Protein AF-D5PDY2-F1 (afdb_monomer_lite)

Radius of gyration: 14.24 Å; chains: 1; bounding box: 35×24×37 Å

Sequence (98 aa):
MSSQGAAGSPAWNAAQPKFVRDTKDWLTRAQPVLDSHPDAERFLRRSLQRFIDDQRNLVADLEAGPWQPYDQNLWDDTTGAGAGPQAICWDLGVKWQG

pLDDT: mean 87.07, std 12.08, range [36.06, 97.81]

Secondary structure (DSSP, 8-state):
--S--STTSHHHHHHHHHHHHHHHHHHHHHHHHHHT-TTS-HHHHHHHHHHHHHHHHHHHH--SSSPPHHHHHHHHHHHHHHHHHHHHHHHTT-----

Structure (mmCIF, N/CA/C/O backbone):
data_AF-D5PDY2-F1
#
_entry.id   AF-D5PDY2-F1
#
loop_
_atom_site.group_PDB
_atom_site.id
_atom_site.type_symbol
_atom_site.label_atom_id
_atom_site.label_alt_id
_atom_site.label_comp_id
_atom_site.label_asym_id
_atom_site.label_entity_id
_atom_site.label_seq_id
_atom_site.pdbx_PDB_ins_code
_atom_site.Cartn_x
_atom_site.Cartn_y
_atom_site.Cartn_z
_atom_site.occupancy
_atom_site.B_iso_or_equiv
_atom_site.auth_seq_id
_atom_site.auth_comp_id
_atom_site.auth_asym_id
_atom_site.auth_atom_id
_atom_site.pdbx_PDB_model_num
ATOM 1 N N . MET A 1 1 ? -7.473 -10.199 -8.828 1.00 36.06 1 MET A N 1
ATOM 2 C CA . MET A 1 1 ? -6.135 -10.246 -9.452 1.00 36.06 1 MET A CA 1
ATOM 3 C C . MET A 1 1 ? -6.243 -9.545 -10.793 1.00 36.06 1 MET A C 1
ATOM 5 O O . MET A 1 1 ? -6.957 -10.035 -11.660 1.00 36.06 1 MET A O 1
ATOM 9 N N . SER A 1 2 ? -5.699 -8.333 -10.903 1.00 40.78 2 SER A N 1
ATOM 10 C CA . SER A 1 2 ? -5.729 -7.552 -12.142 1.00 40.78 2 SER A CA 1
ATOM 11 C C . SER A 1 2 ? -4.883 -8.247 -13.213 1.00 40.78 2 SER A C 1
ATOM 13 O O . SER A 1 2 ? -3.921 -8.941 -12.905 1.00 40.78 2 SER A O 1
ATOM 15 N N . SER A 1 3 ? -5.269 -8.078 -14.476 1.00 43.44 3 SER A N 1
ATOM 16 C CA . SER A 1 3 ? -4.720 -8.726 -15.678 1.00 43.44 3 SER A CA 1
ATOM 17 C C . SER A 1 3 ? -3.294 -8.299 -16.058 1.00 43.44 3 SER A C 1
ATOM 19 O O . SER A 1 3 ? -2.918 -8.361 -17.227 1.00 43.44 3 SER A O 1
ATOM 21 N N . GLN A 1 4 ? -2.514 -7.803 -15.105 1.00 54.66 4 GLN A N 1
ATOM 22 C CA . GLN A 1 4 ? -1.104 -7.510 -15.312 1.00 54.66 4 GLN A CA 1
ATOM 23 C C . GLN A 1 4 ? -0.372 -8.842 -15.136 1.00 54.66 4 GLN A C 1
ATOM 25 O O . GLN A 1 4 ? -0.674 -9.580 -14.200 1.00 54.66 4 GLN A O 1
ATOM 30 N N . GLY A 1 5 ? 0.490 -9.213 -16.088 1.00 60.00 5 GLY A N 1
ATOM 31 C CA . GLY A 1 5 ? 1.233 -10.477 -16.031 1.00 60.00 5 GLY A CA 1
ATOM 32 C C . GLY A 1 5 ? 1.973 -10.647 -14.700 1.00 60.00 5 GLY A C 1
ATOM 33 O O . GLY A 1 5 ? 2.060 -9.703 -13.915 1.00 60.00 5 GLY A O 1
ATOM 34 N N . ALA A 1 6 ? 2.515 -11.843 -14.446 1.00 75.19 6 ALA A N 1
ATOM 35 C CA . ALA A 1 6 ? 3.270 -12.114 -13.221 1.00 75.19 6 ALA A CA 1
ATOM 36 C C . ALA A 1 6 ? 4.240 -10.961 -12.899 1.00 75.19 6 ALA A C 1
ATOM 38 O O . ALA A 1 6 ? 4.838 -10.385 -13.813 1.00 75.19 6 ALA A O 1
ATOM 39 N N . ALA A 1 7 ? 4.351 -10.612 -11.620 1.00 74.38 7 ALA A N 1
ATOM 40 C CA . ALA A 1 7 ? 5.322 -9.648 -11.113 1.00 74.38 7 ALA A CA 1
ATOM 41 C C . ALA A 1 7 ? 6.700 -9.828 -11.794 1.00 74.38 7 ALA A C 1
ATOM 43 O O . ALA A 1 7 ? 7.143 -10.955 -12.016 1.00 74.38 7 ALA A O 1
ATOM 44 N N . GLY A 1 8 ? 7.315 -8.727 -12.237 1.00 78.06 8 GLY A N 1
ATOM 45 C CA . GLY A 1 8 ? 8.588 -8.729 -12.976 1.00 78.06 8 GLY A CA 1
ATOM 46 C C . GLY A 1 8 ? 8.544 -9.222 -14.433 1.00 78.06 8 GLY A C 1
ATOM 47 O O . GLY A 1 8 ? 9.553 -9.150 -15.139 1.00 78.06 8 GLY A O 1
ATOM 48 N N . SER A 1 9 ? 7.397 -9.701 -14.931 1.00 84.56 9 SER A N 1
ATOM 49 C CA . SER A 1 9 ? 7.243 -10.091 -16.341 1.00 84.56 9 SER A CA 1
ATOM 50 C C . SER A 1 9 ? 7.322 -8.885 -17.290 1.00 84.56 9 SER A C 1
ATOM 52 O O . SER A 1 9 ? 7.014 -7.762 -16.889 1.00 84.56 9 SER A O 1
ATOM 54 N N . PRO A 1 10 ? 7.621 -9.084 -18.591 1.00 84.56 10 PRO A N 1
ATOM 55 C CA . PRO A 1 10 ? 7.607 -7.991 -19.568 1.00 84.56 10 PRO A CA 1
ATOM 56 C C . PRO A 1 10 ? 6.282 -7.213 -19.608 1.00 84.56 10 PRO A C 1
ATOM 58 O O . PRO A 1 10 ? 6.283 -5.992 -19.751 1.00 84.56 10 PRO A O 1
ATOM 61 N N . ALA A 1 11 ? 5.151 -7.908 -19.439 1.00 83.81 11 ALA A N 1
ATOM 62 C CA . ALA A 1 11 ? 3.834 -7.278 -19.375 1.00 83.81 11 ALA A CA 1
ATOM 63 C C . ALA A 1 11 ? 3.665 -6.415 -18.114 1.00 83.81 11 ALA A C 1
ATOM 65 O O . ALA A 1 11 ? 3.065 -5.343 -18.185 1.00 83.81 11 ALA A O 1
ATOM 66 N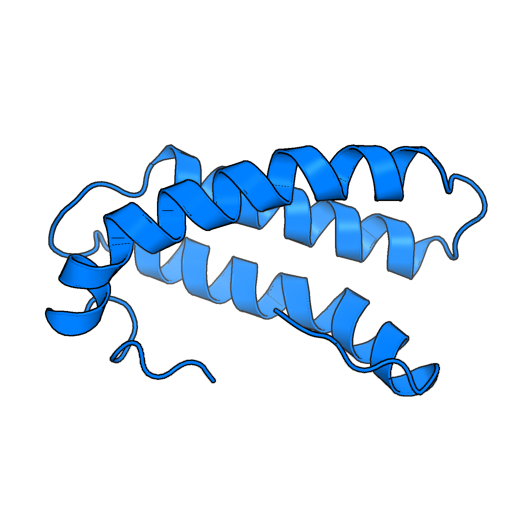 N . TRP A 1 12 ? 4.206 -6.860 -16.976 1.00 84.94 12 TRP A N 1
ATOM 67 C CA . TRP A 1 12 ? 4.213 -6.082 -15.740 1.00 84.94 12 TRP A CA 1
ATOM 68 C C . TRP A 1 12 ? 5.106 -4.844 -15.875 1.00 84.94 12 TRP A C 1
ATOM 70 O O . TRP A 1 12 ? 4.657 -3.737 -15.593 1.00 84.94 12 TRP A O 1
ATOM 80 N N . ASN A 1 13 ? 6.321 -4.997 -16.409 1.00 83.50 13 ASN A N 1
ATOM 81 C CA . ASN A 1 13 ? 7.267 -3.888 -16.590 1.00 83.50 13 ASN A CA 1
ATOM 82 C C . ASN A 1 13 ? 6.697 -2.811 -17.532 1.00 83.50 13 ASN A C 1
ATOM 84 O O . ASN A 1 13 ? 6.884 -1.618 -17.309 1.00 83.50 13 ASN A O 1
ATOM 88 N N . ALA A 1 14 ? 5.919 -3.205 -18.548 1.00 84.69 14 ALA A N 1
ATOM 89 C CA . ALA A 1 14 ? 5.194 -2.259 -19.400 1.00 84.69 14 ALA A CA 1
ATOM 90 C C . ALA A 1 14 ? 4.075 -1.500 -18.653 1.00 84.69 14 ALA A C 1
ATOM 92 O O . ALA A 1 14 ? 3.776 -0.351 -18.983 1.00 84.69 14 ALA A O 1
ATOM 93 N N . ALA A 1 15 ? 3.454 -2.120 -17.646 1.00 86.69 15 ALA A N 1
ATOM 94 C CA . ALA A 1 15 ? 2.404 -1.518 -16.821 1.00 86.69 15 ALA A CA 1
ATOM 95 C C . ALA A 1 15 ? 2.947 -0.725 -15.614 1.00 86.69 15 ALA A C 1
ATOM 97 O O . ALA A 1 15 ? 2.229 0.099 -15.041 1.00 86.69 15 ALA A O 1
ATOM 98 N N . GLN A 1 16 ? 4.217 -0.920 -15.260 1.00 87.69 16 GLN A N 1
ATOM 99 C CA . GLN A 1 16 ? 4.877 -0.341 -14.092 1.00 87.69 16 GLN A CA 1
ATOM 100 C C . GLN A 1 16 ? 4.750 1.187 -13.979 1.00 87.69 16 GLN A C 1
ATOM 102 O O . GLN A 1 16 ? 4.399 1.652 -12.894 1.00 87.69 16 GLN A O 1
ATOM 107 N N . PRO A 1 17 ? 4.927 2.007 -15.041 1.00 89.81 17 PRO A N 1
ATOM 108 C CA . PRO A 1 17 ? 4.761 3.457 -14.907 1.00 89.81 17 PRO A CA 1
ATOM 109 C C . PRO A 1 17 ? 3.338 3.857 -14.495 1.00 89.81 17 PRO A C 1
ATOM 111 O O . PRO A 1 17 ? 3.145 4.799 -13.723 1.00 89.81 17 PRO A O 1
ATOM 114 N N . LYS A 1 18 ? 2.326 3.127 -14.988 1.00 89.69 18 LYS A N 1
ATOM 115 C CA . LYS A 1 18 ? 0.931 3.313 -14.573 1.00 89.69 18 LYS A CA 1
ATOM 116 C C . LYS A 1 18 ? 0.744 2.887 -13.120 1.00 89.69 18 LYS A C 1
ATOM 118 O O . LYS A 1 18 ? 0.151 3.650 -12.367 1.00 89.69 18 LYS A O 1
ATOM 123 N N . PHE A 1 19 ? 1.270 1.726 -12.731 1.00 89.62 19 PHE A N 1
ATOM 124 C CA . PHE A 1 19 ? 1.219 1.246 -11.349 1.00 89.62 19 PHE A CA 1
ATOM 125 C C . PHE A 1 19 ? 1.825 2.263 -10.370 1.00 89.62 19 PHE A C 1
ATOM 127 O O . PHE A 1 19 ? 1.148 2.685 -9.441 1.00 89.62 19 PHE A O 1
ATOM 134 N N . VAL A 1 20 ? 3.047 2.746 -10.624 1.00 92.50 20 VAL A N 1
ATOM 135 C CA . VAL A 1 20 ? 3.725 3.737 -9.770 1.00 92.50 20 VAL A CA 1
ATOM 136 C C . VAL A 1 20 ? 2.899 5.015 -9.624 1.00 92.50 20 VAL A C 1
ATOM 138 O O . VAL A 1 20 ? 2.734 5.518 -8.513 1.00 92.50 20 VAL A O 1
ATOM 141 N N . ARG A 1 21 ? 2.366 5.550 -10.730 1.00 94.38 21 ARG A N 1
ATOM 142 C CA . ARG A 1 21 ? 1.539 6.763 -10.697 1.00 94.38 21 ARG A CA 1
ATOM 143 C C . ARG A 1 21 ? 0.259 6.550 -9.890 1.00 94.38 21 ARG A C 1
ATOM 145 O O . ARG A 1 21 ? -0.063 7.381 -9.047 1.00 94.38 21 ARG A O 1
ATOM 152 N N . ASP A 1 22 ? -0.461 5.467 -10.157 1.00 94.50 22 ASP A N 1
ATOM 153 C CA . ASP A 1 22 ? -1.755 5.207 -9.529 1.00 94.50 22 ASP A CA 1
ATOM 154 C C . ASP A 1 22 ? -1.594 4.896 -8.031 1.00 94.50 22 ASP A C 1
ATOM 156 O O . ASP A 1 22 ? -2.384 5.370 -7.217 1.00 94.50 22 ASP A O 1
ATOM 160 N N . THR A 1 23 ? -0.529 4.187 -7.642 1.00 94.50 23 THR A N 1
ATOM 161 C CA . THR A 1 23 ? -0.193 3.959 -6.230 1.00 94.50 23 THR A CA 1
ATOM 162 C C . THR A 1 23 ? 0.185 5.266 -5.534 1.00 94.50 23 THR A C 1
ATOM 164 O O . THR A 1 23 ? -0.284 5.516 -4.427 1.00 94.50 23 THR A O 1
ATOM 167 N N . LYS A 1 24 ? 0.966 6.148 -6.175 1.00 95.75 24 LYS A N 1
ATOM 168 C CA . LYS A 1 24 ? 1.275 7.479 -5.621 1.00 95.75 24 LYS A CA 1
ATOM 169 C C . LYS A 1 24 ? 0.012 8.321 -5.422 1.00 95.75 24 LYS A C 1
ATOM 171 O O . LYS A 1 24 ? -0.131 8.919 -4.361 1.00 95.75 24 LYS A O 1
ATOM 176 N N . ASP A 1 25 ? -0.916 8.324 -6.380 1.00 96.88 25 ASP A N 1
ATOM 177 C CA . ASP A 1 25 ? -2.229 8.968 -6.218 1.00 96.88 25 ASP A CA 1
ATOM 178 C C . ASP A 1 25 ? -3.010 8.376 -5.036 1.00 96.88 25 ASP A C 1
ATOM 180 O O . ASP A 1 25 ? -3.468 9.112 -4.161 1.00 96.88 25 ASP A O 1
ATOM 184 N N . TRP A 1 26 ? -3.108 7.048 -4.958 1.00 95.62 26 TRP A N 1
ATOM 185 C CA . TRP A 1 26 ? -3.783 6.374 -3.854 1.00 95.62 26 TRP A CA 1
ATOM 186 C C . TRP A 1 26 ? -3.173 6.737 -2.494 1.00 95.62 26 TRP A C 1
ATOM 188 O O . TRP A 1 26 ? -3.922 7.066 -1.576 1.00 95.62 26 TRP A O 1
ATOM 198 N N . LEU A 1 27 ? -1.841 6.782 -2.374 1.00 96.94 27 LEU A N 1
ATOM 199 C CA . LEU A 1 27 ? -1.145 7.178 -1.143 1.00 96.94 27 LEU A CA 1
ATOM 200 C C . LEU A 1 27 ? -1.561 8.581 -0.672 1.00 96.94 27 LEU A C 1
ATOM 202 O O . LEU A 1 27 ? -1.786 8.780 0.523 1.00 96.94 27 LEU A O 1
ATOM 206 N N . THR A 1 28 ? -1.737 9.538 -1.595 1.00 97.00 28 THR A N 1
ATOM 207 C CA . THR A 1 28 ? -2.210 10.894 -1.242 1.00 97.00 28 THR A CA 1
ATOM 208 C C . THR A 1 28 ? -3.635 10.924 -0.695 1.00 97.00 28 THR A C 1
ATOM 210 O O . THR A 1 28 ? -3.975 11.825 0.070 1.00 97.00 28 THR A O 1
ATOM 213 N N . ARG A 1 29 ? -4.466 9.939 -1.056 1.00 96.88 29 ARG A N 1
ATOM 214 C CA . ARG A 1 29 ? -5.862 9.828 -0.610 1.00 96.88 29 ARG A CA 1
ATOM 215 C C . ARG A 1 29 ? -6.010 8.956 0.635 1.00 96.88 29 ARG A C 1
ATOM 217 O O . ARG A 1 29 ? -6.863 9.240 1.469 1.00 96.88 29 ARG A O 1
ATOM 224 N N . ALA A 1 30 ? -5.193 7.915 0.775 1.00 95.12 30 ALA A N 1
ATOM 225 C CA . ALA A 1 30 ? -5.317 6.913 1.829 1.00 95.12 30 ALA A CA 1
ATOM 226 C C . ALA A 1 30 ? -4.827 7.413 3.196 1.00 95.12 30 ALA A C 1
ATOM 228 O O . ALA A 1 30 ? -5.535 7.241 4.189 1.00 95.12 30 ALA A O 1
ATOM 229 N N . GLN A 1 31 ? -3.659 8.065 3.254 1.00 97.25 31 GLN A N 1
ATOM 230 C CA . GLN A 1 31 ? -3.089 8.522 4.529 1.00 97.25 31 GLN A CA 1
ATOM 231 C C . GLN A 1 31 ? -4.021 9.498 5.276 1.00 97.25 31 GLN A C 1
ATOM 233 O O . GLN A 1 31 ? -4.299 9.247 6.449 1.00 97.25 31 GLN A O 1
ATOM 238 N N . PRO A 1 32 ? -4.612 10.532 4.636 1.00 97.81 32 PRO A N 1
ATOM 239 C CA . PRO A 1 3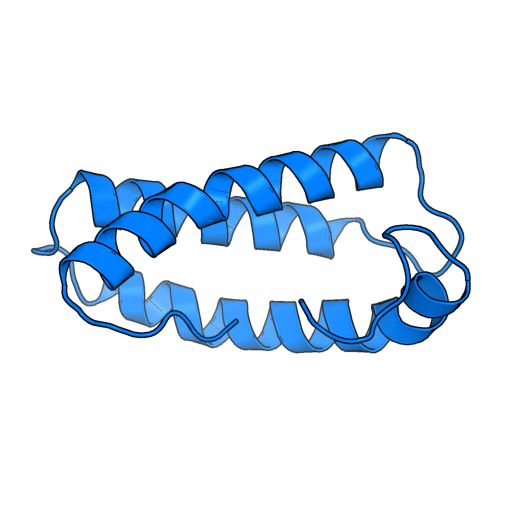2 ? -5.537 11.428 5.334 1.00 97.81 32 PRO A CA 1
ATOM 240 C C . PRO A 1 32 ? -6.796 10.723 5.865 1.00 97.81 32 PRO A C 1
ATOM 242 O O . PRO A 1 32 ? -7.324 11.083 6.920 1.00 97.81 32 PRO A O 1
ATOM 245 N N . VAL A 1 33 ? -7.288 9.700 5.155 1.00 95.62 33 VAL A N 1
ATOM 246 C CA . VAL A 1 33 ? -8.430 8.896 5.618 1.00 95.62 33 VAL A CA 1
ATOM 247 C C . VAL A 1 33 ? -8.057 8.125 6.881 1.00 95.62 33 VAL A C 1
ATOM 249 O O . VAL A 1 33 ? -8.810 8.161 7.848 1.00 95.62 33 VAL A O 1
ATOM 252 N N . LEU A 1 34 ? -6.888 7.487 6.929 1.00 95.69 34 LEU A N 1
ATOM 253 C CA . LEU A 1 34 ? -6.428 6.810 8.141 1.00 95.69 34 LEU A CA 1
ATOM 254 C C . LEU A 1 34 ? -6.206 7.789 9.308 1.00 95.69 34 LEU A C 1
ATOM 256 O O . LEU A 1 34 ? -6.607 7.521 10.445 1.00 95.69 34 LEU A O 1
ATOM 260 N N . ASP A 1 35 ? -5.610 8.947 9.027 1.00 97.62 35 ASP A N 1
ATOM 261 C CA . ASP A 1 35 ? -5.305 9.965 10.035 1.00 97.62 35 ASP A CA 1
ATOM 262 C C . ASP A 1 35 ? -6.571 10.549 10.674 1.00 97.62 35 ASP A C 1
ATOM 264 O O . ASP A 1 35 ? -6.588 10.793 11.882 1.00 97.62 35 ASP A O 1
ATOM 268 N N . SER A 1 36 ? -7.649 10.701 9.896 1.00 97.62 36 SER A N 1
ATOM 269 C CA . SER A 1 36 ? -8.943 11.224 10.365 1.00 97.62 36 SER A CA 1
ATOM 270 C C . SER A 1 36 ? -9.752 10.272 11.256 1.00 97.62 36 SER A C 1
ATOM 272 O O . SER A 1 36 ? -10.726 10.718 11.857 1.00 97.62 36 SER A O 1
ATOM 274 N N . HIS A 1 37 ? -9.337 9.006 11.403 1.00 95.12 37 HIS A N 1
ATOM 275 C CA . HIS A 1 37 ? -10.021 8.004 12.235 1.00 95.12 37 HIS A CA 1
ATOM 276 C C . HIS A 1 37 ? -9.103 7.494 13.369 1.00 95.12 37 HIS A C 1
ATOM 278 O O . HIS A 1 37 ? -8.620 6.353 13.340 1.00 95.12 37 HIS A O 1
ATOM 284 N N . PRO A 1 38 ? -8.783 8.334 14.374 1.00 95.44 38 PRO A N 1
ATOM 285 C CA . PRO A 1 38 ? -7.967 7.941 15.530 1.00 95.44 38 PRO A CA 1
ATOM 286 C C . PRO A 1 38 ? -8.649 6.929 16.457 1.00 95.44 38 PRO A C 1
ATOM 288 O O . PRO A 1 38 ? -7.969 6.254 17.227 1.00 95.44 38 PRO A O 1
ATOM 291 N N . ASP A 1 39 ? -9.969 6.826 16.376 1.00 95.44 39 ASP A N 1
ATOM 292 C CA . ASP A 1 39 ? -10.841 5.954 17.160 1.00 95.44 39 ASP A CA 1
ATOM 293 C C . ASP A 1 39 ? -11.081 4.579 16.517 1.00 95.44 39 ASP A C 1
ATOM 295 O O . ASP A 1 39 ? -11.658 3.698 17.157 1.00 95.44 39 ASP A O 1
ATOM 299 N N . ALA A 1 40 ? -10.607 4.369 15.284 1.00 91.19 40 ALA A N 1
ATOM 300 C CA . ALA A 1 40 ? -10.651 3.068 14.632 1.00 91.19 40 ALA A CA 1
ATOM 301 C C . ALA A 1 40 ? -9.950 1.986 15.474 1.00 91.19 40 ALA A C 1
ATOM 303 O O . ALA A 1 40 ? -9.021 2.252 16.244 1.00 91.19 40 ALA A O 1
ATOM 304 N N . GLU A 1 41 ? -10.382 0.737 15.288 1.00 92.44 41 GLU A N 1
ATOM 305 C CA . GLU A 1 41 ? -9.782 -0.422 15.949 1.00 92.44 41 GLU A CA 1
ATOM 306 C C . GLU A 1 41 ? -8.251 -0.424 15.738 1.00 92.44 41 GLU A C 1
ATOM 308 O O . GLU A 1 41 ? -7.745 -0.165 14.642 1.00 92.44 41 GLU A O 1
ATOM 313 N N . ARG A 1 42 ? -7.488 -0.643 16.820 1.00 93.12 42 ARG A N 1
ATOM 314 C CA . ARG A 1 42 ? -6.035 -0.401 16.828 1.00 93.12 42 ARG A CA 1
ATOM 315 C C . ARG A 1 42 ? -5.293 -1.299 15.848 1.00 93.12 42 ARG A C 1
ATOM 317 O O . ARG A 1 42 ? -4.321 -0.849 15.240 1.00 93.12 42 ARG A O 1
ATOM 324 N N . PHE A 1 43 ? -5.683 -2.564 15.739 1.00 91.19 43 PHE A N 1
ATOM 325 C CA . PHE A 1 43 ? -5.050 -3.506 14.831 1.00 91.19 43 PHE A CA 1
ATOM 326 C C . PHE A 1 43 ? -5.336 -3.148 13.366 1.00 91.19 43 PHE A C 1
ATOM 328 O O . PHE A 1 43 ? -4.390 -3.112 12.576 1.00 91.19 43 PHE A O 1
ATOM 335 N N . LEU A 1 44 ? -6.565 -2.761 13.016 1.00 91.44 44 LEU A N 1
ATOM 336 C CA . LEU A 1 44 ? -6.927 -2.214 11.707 1.00 91.44 44 LEU A CA 1
ATOM 337 C C . LEU A 1 44 ? -6.094 -0.974 11.383 1.00 91.44 44 LEU A C 1
ATOM 339 O O . LEU A 1 44 ? -5.454 -0.921 10.337 1.00 91.44 44 LEU A O 1
ATOM 343 N N . ARG A 1 45 ? -6.031 -0.006 12.303 1.00 94.88 45 ARG A N 1
ATOM 344 C CA . ARG A 1 45 ? -5.268 1.231 12.096 1.00 94.88 45 ARG A CA 1
ATOM 345 C C . ARG A 1 45 ? -3.787 0.946 11.835 1.00 94.88 4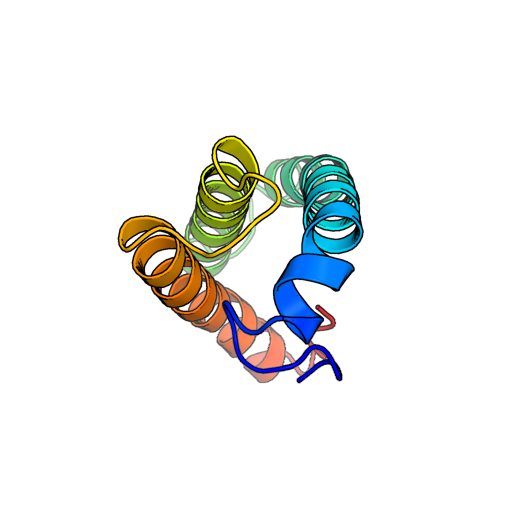5 ARG A C 1
ATOM 347 O O . ARG A 1 45 ? -3.210 1.475 10.891 1.00 94.88 45 ARG A O 1
ATOM 354 N N . ARG A 1 46 ? -3.164 0.086 12.648 1.00 95.31 46 ARG A N 1
ATOM 355 C CA . ARG A 1 46 ? -1.744 -0.280 12.496 1.00 95.31 46 ARG A CA 1
ATOM 356 C C . ARG A 1 46 ? -1.467 -1.077 11.224 1.00 95.31 46 ARG A C 1
ATOM 358 O O . ARG A 1 46 ? -0.453 -0.840 10.578 1.00 95.31 46 ARG A O 1
ATOM 365 N N . SER A 1 47 ? -2.321 -2.043 10.896 1.00 94.44 47 SER A N 1
ATOM 366 C CA . SER A 1 47 ? -2.132 -2.888 9.713 1.00 94.44 47 SER A CA 1
ATOM 367 C C . SER A 1 47 ? -2.347 -2.098 8.421 1.00 94.44 47 SER A C 1
ATOM 369 O O . SER A 1 47 ? -1.573 -2.262 7.481 1.00 94.44 47 SER A O 1
ATOM 371 N N . LEU A 1 48 ? -3.302 -1.163 8.405 1.00 95.00 48 LEU A N 1
ATOM 372 C CA . LEU A 1 48 ? -3.485 -0.241 7.288 1.00 95.00 48 LEU A CA 1
ATOM 373 C C . LEU A 1 48 ? -2.327 0.759 7.163 1.00 95.00 48 LEU A C 1
ATOM 375 O O . LEU A 1 48 ? -1.876 0.995 6.046 1.00 95.00 48 LEU A O 1
ATOM 379 N N . GLN A 1 49 ? -1.799 1.289 8.276 1.00 97.19 49 GLN A N 1
ATOM 380 C CA . GLN A 1 49 ? -0.600 2.139 8.233 1.00 97.19 49 GLN A CA 1
ATOM 381 C C . GLN A 1 49 ? 0.586 1.387 7.626 1.00 97.19 49 GLN A C 1
ATOM 383 O O . GLN A 1 49 ? 1.221 1.902 6.713 1.00 97.19 49 GLN A O 1
ATOM 388 N N . ARG A 1 50 ? 0.842 0.148 8.073 1.00 96.31 50 ARG A N 1
ATOM 389 C CA . ARG A 1 50 ? 1.908 -0.686 7.502 1.00 96.31 50 ARG A CA 1
ATOM 390 C C . ARG A 1 50 ? 1.728 -0.869 5.995 1.00 96.31 50 ARG A C 1
ATOM 392 O O . ARG A 1 50 ? 2.674 -0.671 5.251 1.00 96.31 50 ARG A O 1
ATOM 399 N N . PHE A 1 51 ? 0.519 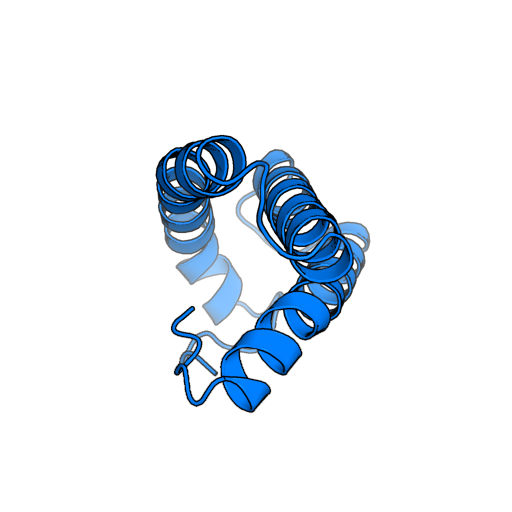-1.201 5.538 1.00 95.62 51 PHE A N 1
ATOM 400 C CA . PHE A 1 51 ? 0.258 -1.362 4.106 1.00 95.62 51 PHE A CA 1
ATOM 401 C C . PHE A 1 51 ? 0.512 -0.070 3.308 1.00 95.62 51 PHE A C 1
ATOM 403 O O . PHE A 1 51 ? 1.065 -0.125 2.212 1.00 95.62 51 PHE A O 1
ATOM 410 N N . ILE A 1 52 ? 0.145 1.096 3.853 1.00 96.56 52 ILE A N 1
ATOM 411 C CA . ILE A 1 52 ? 0.441 2.403 3.243 1.00 96.56 52 ILE A CA 1
ATOM 412 C C . ILE A 1 52 ? 1.957 2.640 3.158 1.00 96.56 52 ILE A C 1
ATOM 414 O O . ILE A 1 52 ? 2.452 3.057 2.109 1.00 96.56 52 ILE A O 1
ATOM 418 N N . ASP A 1 53 ? 2.692 2.358 4.232 1.00 96.44 53 ASP A N 1
ATOM 419 C CA . ASP A 1 53 ? 4.144 2.544 4.284 1.00 96.44 53 ASP A CA 1
ATOM 420 C C . ASP A 1 53 ? 4.870 1.595 3.314 1.00 96.44 53 ASP A C 1
ATOM 422 O O . ASP A 1 53 ? 5.761 2.028 2.581 1.00 96.44 53 ASP A O 1
ATOM 426 N N . ASP A 1 54 ? 4.440 0.335 3.222 1.00 95.25 54 ASP A N 1
ATOM 427 C CA . ASP A 1 54 ? 5.025 -0.659 2.316 1.00 95.25 54 ASP A CA 1
ATOM 428 C C . ASP A 1 54 ? 4.756 -0.300 0.845 1.00 95.25 54 ASP A C 1
ATOM 430 O O . ASP A 1 54 ? 5.674 -0.317 0.025 1.00 95.25 54 ASP A O 1
ATOM 434 N N . GLN A 1 55 ? 3.546 0.171 0.517 1.00 94.94 55 GLN A N 1
ATOM 435 C CA . GLN A 1 55 ? 3.237 0.712 -0.813 1.00 94.94 55 GLN A CA 1
ATOM 436 C C . GLN A 1 55 ? 4.121 1.914 -1.162 1.00 94.94 55 GLN A C 1
ATOM 438 O O . GLN A 1 55 ? 4.559 2.049 -2.307 1.00 94.94 55 GLN A O 1
ATOM 443 N N . ARG A 1 56 ? 4.398 2.791 -0.187 1.00 95.69 56 ARG A N 1
ATOM 444 C CA . ARG A 1 56 ? 5.294 3.940 -0.364 1.00 95.69 56 ARG A CA 1
ATOM 445 C C . ARG A 1 56 ? 6.728 3.499 -0.636 1.00 95.69 56 ARG A C 1
ATOM 447 O O . ARG A 1 56 ? 7.343 4.062 -1.539 1.00 95.69 56 ARG A O 1
ATOM 454 N N . ASN A 1 57 ? 7.225 2.513 0.108 1.00 93.69 57 ASN A N 1
ATOM 455 C CA . ASN A 1 57 ? 8.560 1.944 -0.077 1.00 93.69 57 ASN A CA 1
ATOM 456 C C . ASN A 1 57 ? 8.685 1.260 -1.441 1.00 93.69 57 ASN A C 1
ATOM 458 O O . ASN A 1 57 ? 9.635 1.530 -2.170 1.00 93.69 57 ASN A O 1
ATOM 462 N N . LEU A 1 58 ? 7.690 0.453 -1.825 1.00 91.81 58 LEU A N 1
ATOM 463 C CA . LEU A 1 58 ? 7.658 -0.221 -3.118 1.00 91.81 58 LEU A CA 1
ATOM 464 C C . LEU A 1 58 ? 7.792 0.784 -4.267 1.00 91.81 58 LEU A C 1
ATOM 466 O O . LEU A 1 58 ? 8.640 0.612 -5.127 1.00 91.81 58 LEU A O 1
ATOM 470 N N . VAL A 1 59 ? 7.003 1.862 -4.291 1.00 93.38 59 VAL A N 1
ATOM 471 C CA . VAL A 1 59 ? 7.014 2.811 -5.425 1.00 93.38 59 VAL A CA 1
ATOM 472 C C . VAL A 1 59 ? 8.049 3.936 -5.319 1.00 93.38 59 VAL A C 1
ATOM 474 O O . VAL A 1 59 ? 8.054 4.837 -6.171 1.00 93.38 59 VAL A O 1
ATOM 477 N N . ALA A 1 60 ? 8.886 3.923 -4.279 1.00 91.56 60 ALA A N 1
ATOM 478 C CA . ALA A 1 60 ? 10.003 4.851 -4.132 1.00 91.56 60 ALA A CA 1
ATOM 479 C C . ALA A 1 60 ? 11.154 4.488 -5.081 1.00 91.56 60 ALA A C 1
ATOM 481 O O . ALA A 1 60 ? 11.600 5.361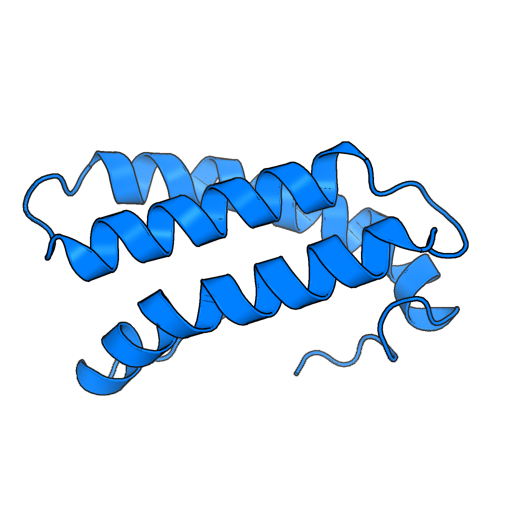 -5.823 1.00 91.56 60 ALA A O 1
ATOM 482 N N . ASP A 1 61 ? 11.532 3.206 -5.116 1.00 82.25 61 ASP A N 1
ATOM 483 C CA . ASP A 1 61 ? 12.730 2.710 -5.819 1.00 82.25 61 ASP A CA 1
ATOM 484 C C . ASP A 1 61 ? 12.414 1.850 -7.055 1.00 82.25 61 ASP A C 1
ATOM 486 O O . ASP A 1 61 ? 13.307 1.330 -7.720 1.00 82.25 61 ASP A O 1
ATOM 490 N N . LEU A 1 62 ? 11.134 1.699 -7.385 1.00 86.94 62 LEU A N 1
ATOM 491 C CA . LEU A 1 62 ? 10.684 0.869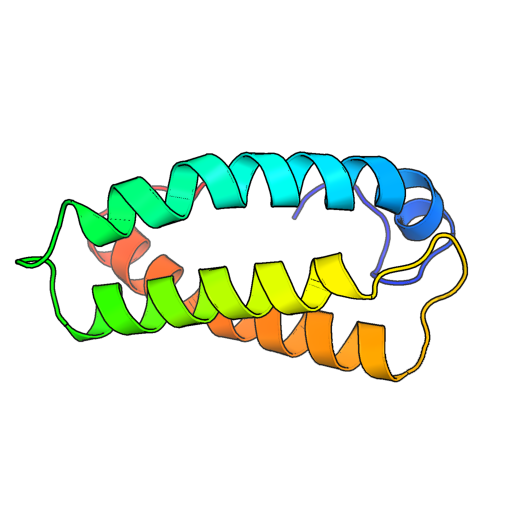 -8.493 1.00 86.94 62 LEU A CA 1
ATOM 492 C C . LEU A 1 62 ? 10.928 1.562 -9.850 1.00 86.94 62 LEU A C 1
ATOM 494 O O . LEU A 1 62 ? 10.126 2.383 -10.306 1.00 86.94 62 LEU A O 1
ATOM 498 N N . GLU A 1 63 ? 12.029 1.198 -10.511 1.00 80.62 63 GLU A N 1
ATOM 499 C CA . GLU A 1 63 ? 12.503 1.770 -11.782 1.00 80.62 63 GLU A CA 1
ATOM 500 C C . GLU A 1 63 ? 12.044 0.997 -13.023 1.00 80.62 63 GLU A C 1
ATOM 502 O O . GLU A 1 63 ? 11.984 -0.231 -13.021 1.00 80.62 63 GLU A O 1
ATOM 507 N N . ALA A 1 64 ? 11.770 1.705 -14.124 1.00 75.69 64 ALA A N 1
ATOM 508 C CA . ALA A 1 64 ? 11.345 1.081 -15.376 1.00 75.69 64 ALA A CA 1
ATOM 509 C C . ALA A 1 64 ? 12.380 0.064 -15.892 1.00 75.69 64 ALA A C 1
ATOM 511 O O . ALA A 1 64 ? 13.500 0.435 -16.239 1.00 75.69 64 ALA A O 1
ATOM 512 N N . GLY A 1 65 ? 11.981 -1.202 -16.019 1.00 76.06 65 GLY A N 1
ATOM 513 C CA . GLY A 1 65 ? 12.866 -2.262 -16.499 1.00 76.06 65 GLY A CA 1
ATOM 514 C C . GLY A 1 65 ? 12.630 -3.594 -15.790 1.00 76.06 65 GLY A C 1
ATOM 515 O O . GLY A 1 65 ? 11.603 -3.770 -15.137 1.00 76.06 65 GLY A O 1
ATOM 516 N N . PRO A 1 66 ? 13.541 -4.568 -15.957 1.00 81.38 66 PRO A N 1
ATOM 517 C CA . PRO A 1 66 ? 13.506 -5.812 -15.200 1.00 81.38 66 PRO A CA 1
ATOM 518 C C . PRO A 1 66 ? 13.630 -5.549 -13.700 1.00 81.38 66 PRO A C 1
ATOM 520 O O . PRO A 1 66 ? 14.438 -4.720 -13.283 1.00 81.38 66 PRO A O 1
ATOM 523 N N . TRP A 1 67 ? 12.881 -6.311 -12.909 1.00 85.38 67 TRP A N 1
ATOM 524 C CA . TRP A 1 67 ? 12.974 -6.260 -11.455 1.00 85.38 67 TRP A CA 1
ATOM 525 C C . TRP A 1 67 ? 14.372 -6.605 -10.969 1.00 85.38 67 TRP A C 1
ATOM 527 O O . TRP A 1 67 ? 14.991 -7.576 -11.415 1.00 85.38 67 TRP A O 1
ATOM 537 N N . GLN A 1 68 ? 14.825 -5.834 -9.995 1.00 86.06 68 GLN A N 1
ATOM 538 C CA . GLN A 1 68 ? 15.920 -6.214 -9.132 1.00 86.06 68 GLN A CA 1
ATOM 539 C C . GLN A 1 68 ? 15.432 -7.239 -8.098 1.00 86.06 68 GLN A C 1
ATOM 541 O O . GLN A 1 68 ? 14.243 -7.292 -7.775 1.00 86.06 68 GLN A O 1
ATOM 546 N N . PRO A 1 69 ? 16.332 -8.047 -7.508 1.00 85.31 69 PRO A N 1
ATOM 547 C CA . PRO A 1 69 ? 15.943 -9.025 -6.492 1.00 85.31 69 PRO A CA 1
ATOM 548 C C . PRO A 1 69 ? 15.180 -8.427 -5.299 1.00 85.31 69 PRO A C 1
ATOM 550 O O . PRO A 1 69 ? 14.347 -9.104 -4.702 1.00 85.31 69 PRO A O 1
ATOM 553 N N . TYR A 1 70 ? 15.445 -7.165 -4.947 1.00 86.12 70 TYR A N 1
ATOM 554 C CA . TYR A 1 70 ? 14.751 -6.497 -3.847 1.00 86.12 70 TYR A CA 1
ATOM 555 C C . TYR A 1 70 ? 13.321 -6.059 -4.205 1.00 86.12 70 TYR A C 1
ATOM 557 O O . TYR A 1 70 ? 12.491 -6.004 -3.301 1.00 86.12 70 TYR A O 1
ATOM 565 N N . ASP A 1 71 ? 12.999 -5.824 -5.484 1.00 88.00 71 ASP A N 1
ATOM 566 C CA . ASP A 1 71 ? 11.643 -5.448 -5.916 1.00 88.00 71 ASP A CA 1
ATOM 567 C C . ASP A 1 71 ? 10.647 -6.573 -5.624 1.00 88.00 71 ASP A C 1
ATOM 569 O O . ASP A 1 71 ? 9.541 -6.325 -5.147 1.00 88.00 71 ASP A O 1
ATOM 573 N N . GLN A 1 72 ? 11.075 -7.825 -5.829 1.00 87.81 72 GLN A N 1
ATOM 574 C CA . GLN A 1 72 ? 10.266 -8.998 -5.504 1.00 87.81 72 GLN A CA 1
ATOM 575 C C . GLN A 1 72 ? 9.977 -9.094 -4.008 1.00 87.81 72 GLN A C 1
ATOM 577 O O . GLN A 1 72 ? 8.835 -9.313 -3.615 1.00 87.81 72 GLN A O 1
ATOM 582 N N . ASN A 1 73 ? 10.989 -8.867 -3.172 1.00 90.31 73 ASN A N 1
ATOM 583 C CA . ASN A 1 73 ? 10.817 -8.905 -1.723 1.00 90.31 73 ASN A CA 1
ATOM 584 C C . ASN A 1 73 ? 9.866 -7.801 -1.240 1.00 90.31 73 ASN A C 1
ATOM 586 O O . ASN A 1 73 ? 8.995 -8.067 -0.415 1.00 90.31 73 ASN A O 1
ATOM 590 N N . LEU A 1 74 ? 10.005 -6.579 -1.770 1.00 90.62 74 LEU A N 1
ATOM 591 C CA . LEU A 1 74 ? 9.106 -5.467 -1.449 1.00 90.62 74 LEU A CA 1
ATOM 592 C C . LEU A 1 74 ? 7.676 -5.753 -1.913 1.00 90.62 74 LEU A C 1
ATOM 594 O O . LEU A 1 74 ? 6.728 -5.487 -1.176 1.00 90.62 74 LEU A O 1
ATOM 598 N N . TRP A 1 75 ? 7.507 -6.323 -3.106 1.00 89.56 75 TRP A N 1
ATOM 599 C CA . TRP A 1 75 ? 6.200 -6.708 -3.628 1.00 89.56 75 TRP A CA 1
ATOM 600 C C . TRP A 1 75 ? 5.510 -7.761 -2.756 1.00 89.56 75 TRP A C 1
ATOM 602 O O . TRP A 1 75 ? 4.332 -7.610 -2.413 1.00 89.56 75 TRP A O 1
ATOM 612 N N . ASP A 1 76 ? 6.232 -8.819 -2.389 1.00 90.25 76 ASP A N 1
ATOM 613 C CA . ASP A 1 76 ? 5.687 -9.910 -1.585 1.00 90.25 76 ASP A CA 1
ATOM 614 C C . ASP A 1 76 ? 5.344 -9.439 -0.166 1.00 90.25 76 ASP A C 1
ATOM 616 O O . ASP A 1 76 ? 4.257 -9.753 0.328 1.00 90.25 76 ASP A O 1
ATOM 620 N N . ASP A 1 77 ? 6.202 -8.623 0.461 1.00 90.75 77 ASP A N 1
ATOM 621 C CA . ASP A 1 77 ? 5.917 -8.062 1.789 1.00 90.75 77 ASP A CA 1
ATOM 622 C C . ASP A 1 77 ? 4.725 -7.096 1.749 1.00 90.75 77 ASP A C 1
ATOM 624 O O . ASP A 1 77 ? 3.815 -7.217 2.569 1.00 90.75 77 ASP A O 1
ATOM 628 N N . THR A 1 78 ? 4.640 -6.229 0.732 1.00 90.31 78 THR A N 1
ATOM 629 C CA . THR A 1 78 ? 3.496 -5.317 0.539 1.00 90.31 78 THR A CA 1
ATOM 630 C C . THR A 1 78 ? 2.187 -6.086 0.338 1.00 90.31 78 THR A C 1
ATOM 632 O O . THR A 1 78 ? 1.149 -5.741 0.912 1.00 90.31 78 THR A O 1
ATOM 635 N N . THR A 1 79 ? 2.225 -7.165 -0.452 1.00 87.38 79 THR A N 1
ATOM 636 C CA . THR A 1 79 ? 1.073 -8.053 -0.668 1.00 87.38 79 THR A CA 1
ATOM 637 C C . THR A 1 79 ? 0.646 -8.717 0.643 1.00 87.38 79 THR A C 1
ATOM 639 O O . THR A 1 79 ? -0.546 -8.769 0.953 1.00 87.38 79 THR A O 1
ATOM 642 N N . GLY A 1 80 ? 1.610 -9.182 1.444 1.00 88.69 80 GLY A N 1
ATOM 643 C CA . GLY A 1 80 ? 1.363 -9.744 2.770 1.00 88.69 80 GLY A CA 1
ATOM 644 C C . GLY A 1 80 ? 0.788 -8.724 3.756 1.00 88.69 80 GLY A C 1
ATOM 645 O O . GLY A 1 80 ? -0.164 -9.031 4.475 1.00 88.69 80 GLY A O 1
ATOM 646 N N . ALA A 1 81 ? 1.305 -7.495 3.764 1.00 90.62 81 ALA A N 1
ATOM 647 C CA . ALA A 1 81 ? 0.837 -6.416 4.630 1.00 90.62 81 ALA A CA 1
ATOM 648 C C . ALA A 1 81 ? -0.625 -6.037 4.356 1.00 90.62 81 ALA A C 1
ATOM 650 O O . ALA A 1 81 ? -1.382 -5.787 5.297 1.00 90.62 81 ALA A O 1
ATOM 651 N N . GLY A 1 82 ? -1.051 -6.071 3.088 1.00 88.12 82 GLY A N 1
ATOM 652 C CA . GLY A 1 82 ? -2.437 -5.817 2.688 1.00 88.12 82 GLY A CA 1
ATOM 653 C C . GLY A 1 82 ? -3.446 -6.850 3.207 1.00 88.12 82 GLY A C 1
ATOM 654 O O . GLY A 1 82 ? -4.616 -6.514 3.396 1.00 88.12 82 GLY A O 1
ATOM 655 N N . ALA A 1 83 ? -3.014 -8.079 3.512 1.00 87.81 83 ALA A N 1
ATOM 656 C CA . ALA A 1 83 ? -3.906 -9.141 3.985 1.00 87.81 83 ALA A CA 1
ATOM 657 C C . ALA A 1 83 ? -4.549 -8.824 5.349 1.00 87.81 83 ALA A C 1
ATOM 659 O O . ALA A 1 83 ? -5.683 -9.226 5.606 1.00 87.81 83 ALA A O 1
ATOM 660 N N . GLY A 1 84 ? -3.851 -8.075 6.211 1.00 88.06 84 GLY A N 1
ATOM 661 C CA . GLY A 1 84 ? -4.347 -7.654 7.525 1.00 88.06 84 GLY A CA 1
ATOM 662 C C . GLY A 1 84 ? -5.617 -6.793 7.455 1.00 88.06 84 GLY A C 1
ATOM 663 O O . GLY A 1 84 ? -6.672 -7.246 7.905 1.00 88.06 84 GLY A O 1
ATOM 664 N N . PRO A 1 85 ? -5.560 -5.574 6.883 1.00 89.44 85 PRO A N 1
ATOM 665 C CA . PRO A 1 85 ? -6.741 -4.723 6.758 1.00 89.44 85 PRO A CA 1
ATOM 666 C C . PRO A 1 85 ? -7.817 -5.354 5.863 1.00 89.44 85 PRO A C 1
ATOM 668 O O . PRO A 1 85 ? -9.007 -5.190 6.133 1.00 89.44 85 PRO A O 1
ATOM 671 N N . GLN A 1 86 ? -7.425 -6.131 4.847 1.00 89.62 86 GLN A N 1
ATOM 672 C CA . GLN A 1 86 ? -8.365 -6.836 3.978 1.00 89.62 86 GLN A CA 1
ATOM 673 C C . GLN A 1 86 ? -9.226 -7.853 4.738 1.00 89.62 86 GLN A C 1
ATOM 675 O O . GLN A 1 86 ? -10.441 -7.872 4.537 1.00 89.62 86 GLN A O 1
ATOM 680 N N . ALA A 1 87 ? -8.627 -8.665 5.617 1.00 89.44 87 ALA A N 1
ATOM 681 C CA . ALA A 1 87 ? -9.365 -9.633 6.427 1.00 89.44 87 ALA A CA 1
ATOM 682 C C . ALA A 1 87 ? -10.428 -8.943 7.296 1.00 89.44 87 ALA A C 1
ATOM 684 O O . ALA A 1 87 ? -11.583 -9.360 7.311 1.00 89.44 87 ALA A O 1
ATOM 685 N N . ILE A 1 88 ? -10.072 -7.818 7.922 1.00 88.94 88 ILE A N 1
ATOM 686 C CA . ILE A 1 88 ? -10.997 -7.036 8.754 1.00 88.94 88 ILE A CA 1
ATOM 687 C C . ILE A 1 88 ? -12.137 -6.456 7.909 1.00 88.94 88 ILE A C 1
ATOM 689 O O . ILE A 1 88 ? -13.298 -6.511 8.309 1.00 88.94 88 ILE A O 1
ATOM 693 N N . CYS A 1 89 ? -11.841 -5.919 6.721 1.00 87.44 89 CYS A N 1
ATOM 694 C CA . CYS A 1 89 ? -12.886 -5.441 5.818 1.00 87.44 89 CYS A CA 1
ATOM 695 C C . CYS A 1 89 ? -13.860 -6.560 5.427 1.00 87.44 89 CYS A C 1
ATOM 697 O O . CYS A 1 89 ? -15.068 -6.328 5.413 1.00 87.44 89 CYS A O 1
ATOM 699 N N . TRP A 1 90 ? -13.365 -7.768 5.155 1.00 90.25 90 TRP A N 1
ATOM 700 C CA . TRP A 1 90 ? -14.217 -8.914 4.843 1.00 90.25 90 TRP A CA 1
ATOM 701 C C . TRP A 1 90 ? -15.093 -9.350 6.015 1.00 90.25 90 TRP A C 1
ATOM 703 O O . TRP A 1 90 ? -16.282 -9.587 5.800 1.00 90.25 90 TRP A O 1
ATOM 713 N N . ASP A 1 91 ? -14.556 -9.377 7.236 1.00 89.19 91 ASP A N 1
ATOM 714 C CA . ASP A 1 91 ? -15.326 -9.683 8.449 1.00 89.19 91 ASP A CA 1
ATOM 715 C C . ASP A 1 91 ? -16.473 -8.680 8.673 1.00 89.19 91 ASP A C 1
ATOM 717 O O . ASP A 1 91 ? -17.528 -9.027 9.204 1.00 89.19 91 ASP A O 1
ATOM 721 N N . LEU A 1 92 ? -16.302 -7.441 8.202 1.00 87.44 92 LEU A N 1
ATOM 722 C CA . LEU A 1 92 ? -17.312 -6.380 8.232 1.00 87.44 92 LEU A CA 1
ATOM 723 C C . LEU A 1 92 ? -18.270 -6.399 7.024 1.00 87.44 92 LEU A C 1
ATOM 725 O O . LEU A 1 92 ? -19.116 -5.513 6.892 1.00 87.44 92 LEU A O 1
ATOM 729 N N . GLY A 1 93 ? -18.141 -7.369 6.114 1.00 90.06 93 GLY A N 1
ATOM 730 C CA . GLY A 1 93 ? -18.931 -7.446 4.880 1.00 90.06 93 GLY A CA 1
ATOM 731 C C . GLY A 1 93 ? -18.561 -6.391 3.828 1.00 90.06 93 GLY A C 1
ATOM 732 O O . GLY A 1 93 ? -19.281 -6.213 2.842 1.00 90.06 93 GLY A O 1
ATOM 733 N N . VAL A 1 94 ? -17.440 -5.689 4.010 1.00 85.50 94 VAL A N 1
ATOM 734 C CA . VAL A 1 94 ? -16.934 -4.670 3.088 1.00 85.50 94 VAL A CA 1
ATOM 735 C C . VAL A 1 94 ? -16.077 -5.333 2.015 1.00 85.50 94 VAL A C 1
ATOM 737 O O . VAL A 1 94 ? -15.135 -6.078 2.288 1.00 85.50 94 VAL A O 1
ATOM 740 N N . LYS A 1 95 ? -16.370 -5.027 0.749 1.00 80.81 95 LYS A N 1
ATOM 741 C CA . LYS A 1 95 ? -15.520 -5.462 -0.361 1.00 80.81 95 LYS A CA 1
ATOM 742 C C . LYS A 1 95 ? -14.271 -4.592 -0.422 1.00 80.81 95 LYS A C 1
ATOM 744 O O . LYS A 1 95 ? -14.363 -3.401 -0.704 1.00 80.81 95 LYS A O 1
ATOM 749 N N . TRP A 1 96 ? -13.113 -5.214 -0.228 1.00 70.94 96 TRP A N 1
ATOM 750 C CA . TRP A 1 96 ? -11.826 -4.594 -0.516 1.00 70.94 96 TRP A CA 1
ATOM 751 C C . TRP A 1 96 ? -11.673 -4.413 -2.031 1.00 70.94 96 TRP A C 1
ATOM 753 O O . TRP A 1 96 ? -11.577 -5.399 -2.766 1.00 70.94 96 TRP A O 1
ATOM 763 N N . GLN A 1 97 ? -11.695 -3.167 -2.504 1.00 60.53 97 GLN A N 1
ATOM 764 C CA . GLN A 1 97 ? -11.326 -2.836 -3.879 1.00 60.53 97 GLN A CA 1
ATOM 765 C C . GLN A 1 97 ? -9.910 -2.266 -3.861 1.00 60.53 97 GLN A C 1
ATOM 767 O O . GLN A 1 97 ? -9.671 -1.241 -3.225 1.00 60.53 97 GLN A O 1
ATOM 772 N N . GLY A 1 98 ? -8.989 -2.992 -4.498 1.00 52.34 98 GLY A N 1
ATOM 773 C CA . GLY A 1 98 ? -7.635 -2.525 -4.792 1.00 52.34 98 GLY A CA 1
ATOM 774 C C . GLY A 1 98 ? -7.594 -1.723 -6.081 1.00 52.34 98 GLY A C 1
ATOM 775 O O . GLY A 1 98 ? -8.422 -2.020 -6.974 1.00 52.34 98 GLY A O 1
#

Organism: NCBI:txid525368

Foldseek 3Di:
DDPQPPPQDPSNLVCLVVLLVVLVVVLVVQPVVLVVCPPPDPQLSVLSVVLSVLSVVLSPPDDRDGDDPVNVVSVVVSVVSVVRNCVVCVVVVHDDDD